Protein AF-A0A3S0JGD0-F1 (afdb_monomer_lite)

Secondary structure (DSSP, 8-state):
-------S---------S-----TTEEEEE--TTTT-TT-TTSPPHHHHHHHHHHHHHTT-EEEEES-TTSPPPTTSEEE---HHHHHHHHTTSS-EEESS-HHHHHHHTTT--EEEEEEHHHHGGGGGGSS---TTEEEEEESSGGGS-HHHHHHHHHH-

pLDDT: mean 90.27, std 10.87, range [42.59, 98.56]

Structure (mmCIF, N/CA/C/O backbone):
data_AF-A0A3S0JGD0-F1
#
_entry.id   AF-A0A3S0JGD0-F1
#
loop_
_atom_site.group_PDB
_atom_site.id
_atom_site.type_symbol
_atom_site.label_atom_id
_atom_site.label_alt_id
_atom_site.label_comp_id
_atom_site.label_asym_id
_atom_site.label_entity_id
_atom_site.label_seq_id
_atom_site.pdbx_PDB_ins_code
_atom_site.Cartn_x
_atom_site.Cartn_y
_atom_site.Cartn_z
_atom_site.occupancy
_atom_site.B_iso_or_equiv
_atom_site.auth_seq_id
_atom_site.auth_comp_id
_atom_site.auth_asym_id
_atom_site.auth_atom_id
_atom_site.pdbx_PDB_model_num
ATOM 1 N N . MET A 1 1 ? 24.641 -34.744 -4.703 1.00 42.59 1 MET A N 1
ATOM 2 C CA . MET A 1 1 ? 23.983 -33.832 -3.744 1.00 42.59 1 MET A CA 1
ATOM 3 C C . MET A 1 1 ? 22.666 -34.468 -3.363 1.00 42.59 1 MET A C 1
ATOM 5 O O . MET A 1 1 ? 21.917 -34.832 -4.259 1.00 42.59 1 MET A O 1
ATOM 9 N N . HIS A 1 2 ? 22.442 -34.704 -2.073 1.00 44.50 2 HIS A N 1
ATOM 10 C CA . HIS A 1 2 ? 21.195 -35.284 -1.587 1.00 44.50 2 HIS A CA 1
ATOM 11 C C . HIS A 1 2 ? 20.043 -34.325 -1.887 1.00 44.50 2 HIS A C 1
ATOM 13 O O . HIS A 1 2 ? 20.107 -33.155 -1.514 1.00 44.50 2 HIS A O 1
ATOM 19 N N . GLY A 1 3 ? 19.038 -34.828 -2.608 1.00 54.50 3 GLY A N 1
ATOM 20 C CA . GLY A 1 3 ? 17.796 -34.121 -2.875 1.00 54.50 3 GLY A CA 1
ATOM 21 C C . GLY A 1 3 ? 17.117 -33.788 -1.558 1.00 54.50 3 GLY A C 1
ATOM 22 O O . GLY A 1 3 ? 16.609 -34.672 -0.871 1.00 54.50 3 GLY A O 1
ATOM 23 N N . ILE A 1 4 ? 17.149 -32.510 -1.196 1.00 58.97 4 ILE A N 1
ATOM 24 C CA . ILE A 1 4 ? 16.216 -31.966 -0.222 1.00 58.97 4 ILE A CA 1
ATOM 25 C C . ILE A 1 4 ? 14.865 -32.035 -0.927 1.00 58.97 4 ILE A C 1
ATOM 27 O O . ILE A 1 4 ? 14.650 -31.334 -1.914 1.00 58.97 4 ILE A O 1
ATOM 31 N N . ASN A 1 5 ? 14.001 -32.947 -0.482 1.00 53.31 5 ASN A N 1
ATOM 32 C CA . ASN A 1 5 ? 12.606 -32.947 -0.895 1.00 53.31 5 ASN A CA 1
ATOM 33 C C . ASN A 1 5 ? 12.033 -31.584 -0.516 1.00 53.31 5 ASN A C 1
ATOM 35 O O . ASN A 1 5 ? 11.972 -31.249 0.667 1.00 53.31 5 ASN A O 1
ATOM 39 N N . ASP A 1 6 ? 11.687 -30.804 -1.533 1.00 60.12 6 ASP A N 1
ATOM 40 C CA . ASP A 1 6 ? 11.043 -29.511 -1.395 1.00 60.12 6 ASP A CA 1
ATOM 41 C C . ASP A 1 6 ? 9.744 -29.692 -0.595 1.00 60.12 6 ASP A C 1
ATOM 43 O O . ASP A 1 6 ? 8.780 -30.296 -1.070 1.00 60.12 6 ASP A O 1
ATOM 47 N N . SER A 1 7 ? 9.745 -29.258 0.666 1.00 55.16 7 SER A N 1
ATOM 48 C CA . SER A 1 7 ? 8.656 -29.492 1.611 1.00 55.16 7 SER A CA 1
ATOM 49 C C . SER A 1 7 ? 7.550 -28.437 1.507 1.00 55.16 7 SER A C 1
ATOM 51 O O . SER A 1 7 ? 7.015 -28.016 2.528 1.00 55.16 7 SER A O 1
ATOM 53 N N . GLY A 1 8 ? 7.219 -28.009 0.287 1.00 64.50 8 GLY A N 1
ATOM 54 C CA . GLY A 1 8 ? 5.848 -27.717 -0.150 1.00 64.50 8 GLY A CA 1
ATOM 55 C C . GLY A 1 8 ? 5.069 -26.559 0.488 1.00 64.50 8 GLY A C 1
ATOM 56 O O . GLY A 1 8 ? 3.946 -26.322 0.052 1.00 64.50 8 GLY A O 1
ATOM 57 N N . ASP A 1 9 ? 5.610 -25.817 1.455 1.00 66.88 9 ASP A N 1
ATOM 58 C CA . ASP A 1 9 ? 4.998 -24.583 1.958 1.00 66.88 9 ASP A CA 1
ATOM 59 C C . ASP A 1 9 ? 6.061 -23.514 2.242 1.00 66.88 9 ASP A C 1
ATOM 61 O O . ASP A 1 9 ? 6.724 -23.504 3.279 1.00 66.88 9 ASP A O 1
ATOM 65 N N . TYR A 1 10 ? 6.220 -22.598 1.287 1.00 79.75 10 TYR A N 1
ATOM 66 C CA . TYR A 1 10 ? 7.121 -21.449 1.390 1.00 79.75 10 TYR A CA 1
ATOM 67 C C . TYR A 1 10 ? 6.478 -20.250 2.101 1.00 79.75 10 TYR A C 1
ATOM 69 O O . TYR A 1 10 ? 7.065 -19.164 2.153 1.00 79.75 10 TYR A O 1
ATOM 77 N N . LYS A 1 11 ? 5.263 -20.408 2.639 1.00 85.19 11 LYS A N 1
ATOM 78 C CA . LYS A 1 11 ? 4.584 -19.345 3.365 1.00 85.19 11 LYS A CA 1
ATOM 79 C C . LYS A 1 11 ? 5.232 -19.127 4.73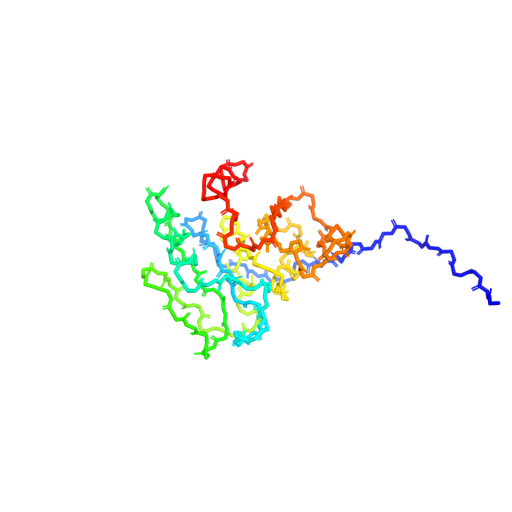0 1.00 85.19 11 LYS A C 1
ATOM 81 O O . LYS A 1 11 ? 5.332 -20.024 5.564 1.00 85.19 11 LYS A O 1
ATOM 86 N N . CYS A 1 12 ? 5.581 -17.876 5.011 1.00 85.69 12 CYS A N 1
ATOM 87 C CA . CYS A 1 12 ? 5.873 -17.454 6.374 1.00 85.69 12 CYS A CA 1
ATOM 88 C C . CYS A 1 12 ? 4.555 -17.338 7.152 1.00 85.69 12 CYS A C 1
ATOM 90 O O . CYS A 1 12 ? 3.661 -16.616 6.723 1.00 85.69 12 CYS A O 1
ATOM 92 N N . ASN A 1 13 ? 4.426 -18.031 8.285 1.00 88.00 13 ASN A N 1
ATOM 93 C CA . ASN A 1 13 ? 3.247 -17.964 9.151 1.00 88.00 13 ASN A CA 1
ATOM 94 C C . ASN A 1 13 ? 3.660 -17.486 10.548 1.00 88.00 13 ASN A C 1
ATOM 96 O O . ASN A 1 13 ? 4.559 -18.061 11.163 1.00 88.00 13 ASN A O 1
ATOM 100 N N . LEU A 1 14 ? 2.990 -16.455 11.065 1.00 89.44 14 LEU A N 1
ATOM 101 C CA . LEU A 1 14 ? 3.216 -15.929 12.410 1.00 89.44 14 LEU A CA 1
ATOM 102 C C . LEU A 1 14 ? 1.933 -15.958 13.244 1.00 89.44 14 LEU A C 1
ATOM 104 O O . LEU A 1 14 ? 0.878 -15.478 12.834 1.00 89.44 14 LEU A O 1
ATOM 108 N N . ASN A 1 15 ? 2.052 -16.468 14.471 1.00 89.00 15 ASN A N 1
ATOM 109 C CA . ASN A 1 15 ? 0.976 -16.426 15.454 1.00 89.00 15 ASN A CA 1
ATOM 110 C C . ASN A 1 15 ? 0.963 -15.069 16.163 1.00 89.00 15 ASN A C 1
ATOM 112 O O . ASN A 1 15 ? 1.963 -14.633 16.737 1.00 89.00 15 ASN A O 1
ATOM 116 N N . LYS A 1 16 ? -0.187 -14.395 16.151 1.00 90.06 16 LYS A N 1
ATOM 117 C CA . LYS A 1 16 ? -0.359 -13.101 16.817 1.00 90.06 16 LYS A CA 1
ATOM 118 C C . LYS A 1 16 ? -0.403 -13.285 18.338 1.00 90.06 16 LYS A C 1
ATOM 120 O O . LYS A 1 16 ? -1.361 -13.835 18.865 1.00 90.06 16 LYS A O 1
ATOM 125 N N . TYR A 1 17 ? 0.605 -12.765 19.038 1.00 90.88 17 TYR A N 1
ATOM 126 C CA . TYR A 1 17 ? 0.721 -12.805 20.509 1.00 90.88 17 TYR A CA 1
ATOM 127 C C . TYR A 1 17 ? 0.504 -11.434 21.177 1.00 90.88 17 TYR A C 1
ATOM 129 O O . TYR A 1 17 ? 0.770 -11.252 22.362 1.00 90.88 17 TYR A O 1
ATOM 137 N N . PHE A 1 18 ? 0.050 -10.442 20.412 1.00 93.25 18 PHE A N 1
ATOM 138 C CA . PHE A 1 18 ? -0.081 -9.053 20.844 1.00 93.25 18 PHE A CA 1
ATOM 139 C C . PHE A 1 18 ? -1.418 -8.450 20.416 1.00 93.25 18 PHE A C 1
ATOM 141 O O . PHE A 1 18 ? -2.059 -8.889 19.460 1.00 93.25 18 PHE A O 1
ATOM 148 N N . THR A 1 19 ? -1.818 -7.376 21.088 1.00 89.94 19 THR A N 1
ATOM 149 C CA . THR A 1 19 ? -2.995 -6.585 20.720 1.00 89.94 19 THR A CA 1
ATOM 150 C C . THR A 1 19 ? -2.667 -5.571 19.629 1.00 89.94 19 THR A C 1
ATOM 152 O O . THR A 1 19 ? -1.569 -5.018 19.580 1.00 89.94 19 THR A O 1
ATOM 155 N N . THR A 1 20 ? -3.643 -5.290 18.770 1.00 90.12 20 THR A N 1
ATOM 156 C CA . THR A 1 20 ? -3.560 -4.257 17.728 1.00 90.12 20 THR A CA 1
ATOM 157 C C . THR A 1 20 ? -4.365 -3.032 18.123 1.00 90.12 20 THR A C 1
ATOM 159 O O . THR A 1 20 ? -5.408 -3.149 18.765 1.00 90.12 20 THR A O 1
ATOM 162 N N . ILE A 1 21 ? -3.920 -1.856 17.688 1.00 81.50 21 ILE A N 1
ATOM 163 C CA . ILE A 1 21 ? -4.675 -0.612 17.858 1.00 81.50 21 ILE A CA 1
ATOM 164 C C . ILE A 1 21 ? -5.683 -0.537 16.712 1.00 81.50 21 ILE A C 1
ATOM 166 O O . ILE A 1 21 ? -5.294 -0.301 15.574 1.00 81.50 21 ILE A O 1
ATOM 170 N N . LYS A 1 22 ? -6.974 -0.760 16.982 1.00 88.81 22 LYS A N 1
ATOM 171 C CA . LYS A 1 22 ? -7.994 -0.784 15.922 1.00 88.81 22 LYS A CA 1
ATOM 172 C C . LYS A 1 22 ? -8.129 0.597 15.262 1.00 88.81 22 LYS A C 1
ATOM 174 O O . LYS A 1 22 ? -8.449 1.584 15.920 1.00 88.81 22 LYS A O 1
ATOM 179 N N . LYS A 1 23 ? -7.881 0.645 13.955 1.00 91.56 23 LYS A N 1
ATOM 180 C CA . LYS A 1 23 ? -7.843 1.830 13.084 1.00 91.56 23 LYS A CA 1
ATOM 181 C C . LYS A 1 23 ? -8.463 1.493 11.723 1.00 91.56 23 LYS A C 1
ATOM 183 O O . LYS A 1 23 ? -7.891 1.771 10.680 1.00 91.56 23 LYS A O 1
ATOM 188 N N . SER A 1 24 ? -9.647 0.882 11.714 1.00 89.69 24 SER A N 1
ATOM 189 C CA . SER A 1 24 ? -10.287 0.364 10.490 1.00 89.69 24 SER A CA 1
ATOM 190 C C . SER A 1 24 ? -10.644 1.429 9.443 1.00 89.69 24 SER A C 1
ATOM 192 O O . SER A 1 24 ? -10.946 1.085 8.308 1.00 89.69 24 SER A O 1
ATOM 194 N N . ASN A 1 25 ? -10.611 2.716 9.799 1.00 95.00 25 ASN A N 1
ATOM 195 C CA . ASN A 1 25 ? -10.757 3.839 8.869 1.00 95.00 25 ASN A CA 1
ATOM 196 C C . ASN A 1 25 ? -9.417 4.330 8.283 1.00 95.00 25 ASN A C 1
ATOM 198 O O . ASN A 1 25 ? -9.403 5.339 7.579 1.00 95.00 25 ASN A O 1
ATOM 202 N N . PHE A 1 26 ? -8.301 3.665 8.592 1.00 98.06 26 PHE A N 1
ATOM 203 C CA . PHE A 1 26 ? -6.986 3.933 8.015 1.00 98.06 26 PHE A CA 1
ATOM 204 C C . PHE A 1 26 ? -6.595 2.857 7.002 1.00 98.06 26 PHE A C 1
ATOM 206 O O . PHE A 1 26 ? -6.823 1.664 7.222 1.00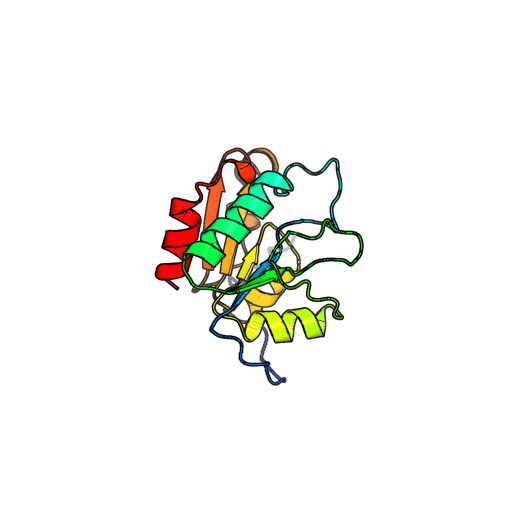 98.06 26 PHE A O 1
ATOM 213 N N . ILE A 1 27 ? -5.923 3.292 5.940 1.00 98.50 27 ILE A N 1
ATOM 214 C CA . ILE A 1 27 ? -5.080 2.458 5.087 1.00 98.50 27 ILE A CA 1
ATOM 215 C C . ILE A 1 27 ? -3.628 2.666 5.520 1.00 98.50 27 ILE A C 1
ATOM 217 O O . ILE A 1 27 ? -3.152 3.804 5.573 1.00 98.50 27 ILE A O 1
ATOM 221 N N . ALA A 1 28 ? -2.923 1.583 5.845 1.00 98.25 28 ALA A N 1
ATOM 222 C CA . ALA A 1 28 ? -1.483 1.652 6.052 1.00 98.25 28 ALA A CA 1
ATOM 223 C C . ALA A 1 28 ? -0.788 1.706 4.690 1.00 98.25 28 ALA A C 1
ATOM 225 O O . ALA A 1 28 ? -1.143 0.953 3.786 1.00 98.25 28 ALA A O 1
ATOM 226 N N . PHE A 1 29 ? 0.203 2.579 4.538 1.00 98.00 29 PHE A N 1
ATOM 227 C CA . PHE A 1 29 ? 0.898 2.777 3.275 1.00 98.00 29 PHE A CA 1
ATOM 228 C C . PHE A 1 29 ? 2.409 2.801 3.486 1.00 98.00 29 PHE A C 1
ATOM 230 O O . PHE A 1 29 ? 2.925 3.704 4.138 1.00 98.00 29 PHE A O 1
ATOM 237 N N . ALA A 1 30 ? 3.114 1.818 2.928 1.00 95.75 30 ALA A N 1
ATOM 238 C CA . ALA A 1 30 ? 4.573 1.717 2.945 1.00 95.75 30 ALA A CA 1
ATOM 239 C C . ALA A 1 30 ? 5.128 1.882 1.513 1.00 95.75 30 ALA A C 1
ATOM 241 O O . ALA A 1 30 ? 5.399 0.876 0.843 1.00 95.75 30 ALA A O 1
ATOM 242 N N . PRO A 1 31 ? 5.236 3.131 1.010 1.00 93.62 31 PRO A N 1
ATOM 243 C CA . PRO A 1 31 ? 5.545 3.417 -0.395 1.00 93.62 31 PRO A CA 1
ATOM 244 C C . PRO A 1 31 ? 7.014 3.220 -0.777 1.00 93.62 31 PRO A C 1
ATOM 246 O O . PRO A 1 31 ? 7.311 2.889 -1.928 1.00 93.62 31 PRO A O 1
ATOM 249 N N . PHE A 1 32 ? 7.947 3.437 0.152 1.00 90.88 32 PHE A N 1
ATOM 250 C CA . PHE A 1 32 ? 9.365 3.553 -0.175 1.00 90.88 32 PHE A CA 1
ATOM 251 C C . PHE A 1 32 ? 10.150 2.309 0.241 1.00 90.88 32 PHE A C 1
ATOM 253 O O . PHE A 1 32 ? 10.382 2.042 1.418 1.00 90.88 32 PHE A O 1
ATOM 260 N N . ALA A 1 33 ? 10.612 1.547 -0.747 1.00 83.31 33 ALA A N 1
ATOM 261 C CA . ALA A 1 33 ? 11.411 0.360 -0.490 1.00 83.31 33 ALA A CA 1
ATOM 262 C C . ALA A 1 33 ? 12.861 0.693 -0.095 1.00 83.31 33 ALA A C 1
ATOM 264 O O . ALA A 1 33 ? 13.526 1.516 -0.732 1.00 83.31 33 ALA A O 1
ATOM 265 N N . GLY A 1 34 ? 13.372 -0.008 0.924 1.00 71.31 34 GLY A N 1
ATOM 266 C CA . GLY A 1 34 ? 14.778 0.044 1.337 1.00 71.31 34 GLY A CA 1
ATOM 267 C C . GLY A 1 34 ? 15.226 1.397 1.897 1.00 71.31 34 GLY A C 1
ATOM 268 O O . GLY A 1 34 ? 16.289 1.871 1.505 1.00 71.31 34 GLY A O 1
ATOM 269 N N . PHE A 1 35 ? 14.424 2.019 2.771 1.00 66.38 35 PHE A N 1
ATOM 270 C CA . PHE A 1 35 ? 14.737 3.302 3.424 1.00 66.38 35 PHE A CA 1
ATOM 271 C C . PHE A 1 35 ? 14.982 4.462 2.447 1.00 66.38 35 PHE A C 1
ATOM 273 O O . PHE A 1 35 ? 15.816 5.333 2.687 1.00 66.38 35 PHE A O 1
ATOM 280 N N . TYR A 1 36 ? 14.255 4.468 1.327 1.00 68.19 36 TYR A N 1
ATOM 281 C CA . TYR A 1 36 ? 14.368 5.473 0.269 1.00 68.19 36 TYR A CA 1
ATOM 282 C C . TYR A 1 36 ? 15.785 5.587 -0.333 1.00 68.19 36 TYR A C 1
ATOM 284 O O . TYR A 1 36 ? 16.459 6.614 -0.257 1.00 68.19 36 TYR A O 1
ATOM 292 N N . ASN A 1 37 ? 16.228 4.540 -1.034 1.00 73.44 37 ASN A N 1
ATOM 293 C CA . ASN A 1 37 ? 17.402 4.638 -1.906 1.00 73.44 37 ASN A CA 1
ATOM 294 C C . ASN A 1 37 ? 17.039 5.394 -3.204 1.00 73.44 37 ASN A C 1
ATOM 296 O O . ASN A 1 37 ? 16.097 5.033 -3.916 1.00 73.44 37 ASN A O 1
ATOM 300 N N . LYS A 1 38 ? 17.766 6.473 -3.529 1.00 67.75 38 LYS A N 1
ATOM 301 C CA . LYS A 1 38 ? 17.515 7.288 -4.733 1.00 67.75 38 LYS A CA 1
ATOM 302 C C . LYS A 1 38 ? 17.696 6.519 -6.043 1.00 67.75 38 LYS A C 1
ATOM 304 O O . LYS A 1 38 ? 16.977 6.821 -6.985 1.00 67.75 38 LYS A O 1
ATOM 309 N N . ASN A 1 39 ? 18.543 5.495 -6.047 1.00 72.56 39 ASN A N 1
ATOM 310 C CA . ASN A 1 39 ? 18.904 4.714 -7.231 1.00 72.56 39 ASN A CA 1
ATOM 311 C C . ASN A 1 39 ? 18.104 3.408 -7.359 1.00 72.56 39 ASN A C 1
ATOM 313 O O . ASN A 1 39 ? 18.518 2.499 -8.071 1.00 72.56 39 ASN A O 1
ATOM 317 N N . ASN A 1 40 ? 17.018 3.262 -6.597 1.00 73.50 40 ASN A N 1
ATOM 318 C CA . ASN A 1 40 ? 16.233 2.038 -6.574 1.00 73.50 40 ASN A CA 1
ATOM 319 C C . ASN A 1 40 ? 14.964 2.192 -7.416 1.00 73.50 40 ASN A C 1
ATOM 321 O O . ASN A 1 40 ? 14.102 2.996 -7.074 1.00 73.50 40 ASN A O 1
ATOM 325 N N . ASN A 1 41 ? 14.844 1.384 -8.466 1.00 72.88 41 ASN A N 1
ATOM 326 C CA . ASN A 1 41 ? 13.775 1.476 -9.465 1.00 72.88 41 ASN A CA 1
ATOM 327 C C . ASN A 1 41 ? 12.486 0.753 -9.029 1.00 72.88 41 ASN A C 1
ATOM 329 O O . ASN A 1 41 ? 11.480 0.792 -9.719 1.00 72.88 41 ASN A O 1
ATOM 333 N N . LYS A 1 42 ? 12.480 0.089 -7.863 1.00 78.44 42 LYS A N 1
ATOM 334 C CA . LYS A 1 42 ? 11.279 -0.584 -7.326 1.00 78.44 42 LYS A CA 1
ATOM 335 C C . LYS A 1 42 ? 10.414 0.293 -6.414 1.00 78.44 42 LYS A C 1
ATOM 337 O O . LYS A 1 42 ? 9.467 -0.199 -5.806 1.00 78.44 42 LYS A O 1
ATOM 342 N N . LYS A 1 43 ? 10.789 1.559 -6.217 1.00 79.12 43 LYS A N 1
ATOM 343 C CA . LYS A 1 43 ? 10.090 2.476 -5.307 1.00 79.12 43 LYS A CA 1
ATOM 344 C C . LYS A 1 43 ? 9.121 3.357 -6.081 1.00 79.12 43 LYS A C 1
ATOM 346 O O . LYS A 1 43 ? 9.381 3.695 -7.231 1.00 79.12 43 LYS A O 1
ATOM 351 N N . LEU A 1 44 ? 8.075 3.805 -5.399 1.00 90.38 44 LEU A N 1
ATOM 352 C CA . LEU A 1 44 ? 7.256 4.888 -5.917 1.00 90.38 44 LEU A CA 1
ATOM 353 C C . LEU A 1 44 ? 8.054 6.197 -5.932 1.00 90.38 44 LEU A C 1
ATOM 355 O O . LEU A 1 44 ? 8.780 6.499 -4.973 1.00 90.38 44 LEU A O 1
ATOM 359 N N . SER A 1 45 ? 7.890 6.998 -6.983 1.00 91.75 45 SER A N 1
ATOM 360 C CA . SER A 1 45 ? 8.232 8.418 -6.896 1.00 91.75 45 SER A CA 1
ATOM 361 C C . SER A 1 45 ? 7.391 9.102 -5.815 1.00 91.75 45 SER A C 1
ATOM 363 O O . SER A 1 45 ? 6.328 8.623 -5.413 1.00 91.75 45 SER A O 1
ATOM 365 N N . ILE A 1 46 ? 7.883 10.237 -5.312 1.00 93.38 46 ILE A N 1
ATOM 366 C CA . ILE A 1 46 ? 7.156 11.018 -4.303 1.00 93.38 46 ILE A CA 1
ATOM 367 C C . ILE A 1 46 ? 5.796 11.454 -4.862 1.00 93.38 46 ILE A C 1
ATOM 369 O O . ILE A 1 46 ? 4.796 11.327 -4.163 1.00 93.38 46 ILE A O 1
ATOM 373 N N . ASP A 1 47 ? 5.748 11.879 -6.126 1.00 95.06 47 ASP A N 1
ATOM 374 C CA . ASP A 1 47 ? 4.518 12.328 -6.782 1.00 95.06 47 ASP A CA 1
ATOM 375 C C . ASP A 1 47 ? 3.513 11.183 -6.951 1.00 95.06 47 ASP A C 1
ATOM 377 O O . ASP A 1 47 ? 2.339 11.336 -6.616 1.00 95.06 47 ASP A O 1
ATOM 381 N N . ALA A 1 48 ? 3.962 10.001 -7.390 1.00 95.50 48 ALA A N 1
ATOM 382 C CA . ALA A 1 48 ? 3.092 8.829 -7.486 1.00 95.50 48 ALA A CA 1
ATOM 383 C C . ALA A 1 48 ? 2.555 8.408 -6.108 1.00 95.50 48 ALA A C 1
ATOM 385 O O . ALA A 1 48 ? 1.362 8.135 -5.955 1.00 95.50 48 ALA A O 1
ATOM 386 N N . ALA A 1 49 ? 3.409 8.412 -5.081 1.00 96.62 49 ALA A N 1
ATOM 387 C CA . ALA A 1 49 ? 2.993 8.120 -3.715 1.00 96.62 49 ALA A CA 1
ATOM 388 C C . ALA A 1 49 ? 2.003 9.169 -3.171 1.00 96.62 49 ALA A C 1
ATOM 390 O O . ALA A 1 49 ? 1.030 8.799 -2.512 1.00 96.62 49 ALA A O 1
ATOM 391 N N . GLN A 1 50 ? 2.199 10.455 -3.475 1.00 98.12 50 GLN A N 1
ATOM 392 C CA . GLN A 1 50 ? 1.272 11.522 -3.094 1.00 98.12 50 GLN A CA 1
ATOM 393 C C . GLN A 1 50 ? -0.087 11.358 -3.786 1.00 98.12 50 GLN A C 1
ATOM 395 O O . GLN A 1 50 ? -1.118 11.433 -3.120 1.00 98.12 50 GLN A O 1
ATOM 400 N N . ASN A 1 51 ? -0.103 11.032 -5.080 1.00 98.12 51 ASN A N 1
ATOM 401 C CA . ASN A 1 51 ? -1.341 10.779 -5.819 1.00 98.12 51 ASN A CA 1
ATOM 402 C C . ASN A 1 51 ? -2.151 9.621 -5.213 1.00 98.12 51 ASN A C 1
ATOM 404 O O . ASN A 1 51 ? -3.377 9.699 -5.126 1.00 98.12 51 ASN A O 1
ATOM 408 N N . ILE A 1 52 ? -1.476 8.565 -4.744 1.00 98.38 52 ILE A N 1
ATOM 409 C CA . ILE A 1 52 ? -2.123 7.458 -4.026 1.00 98.38 52 ILE A CA 1
ATOM 410 C C . ILE A 1 52 ? -2.731 7.950 -2.705 1.00 98.38 52 ILE A C 1
ATOM 412 O O . ILE A 1 52 ? -3.881 7.623 -2.406 1.00 98.38 52 ILE A O 1
ATOM 416 N N . VAL A 1 53 ? -2.003 8.759 -1.926 1.00 98.50 53 VAL A N 1
ATOM 417 C CA . VAL A 1 53 ? -2.523 9.343 -0.676 1.00 98.50 53 VAL A CA 1
ATOM 418 C C . VAL A 1 53 ? -3.789 10.155 -0.940 1.00 98.50 53 VAL A C 1
ATOM 420 O O . VAL A 1 53 ? -4.806 9.943 -0.275 1.00 98.50 53 VAL A O 1
ATOM 423 N N . ASP A 1 54 ? -3.754 11.043 -1.929 1.00 98.50 54 ASP A N 1
ATOM 424 C CA . ASP A 1 54 ? -4.874 11.923 -2.257 1.00 98.50 54 ASP A CA 1
ATOM 425 C C . ASP A 1 54 ? -6.097 11.123 -2.731 1.00 98.50 54 ASP A C 1
ATOM 427 O O . ASP A 1 54 ? -7.224 11.385 -2.301 1.00 98.50 54 ASP A O 1
ATOM 431 N N . ALA A 1 55 ? -5.876 10.088 -3.546 1.00 98.12 55 ALA A N 1
ATOM 432 C CA . ALA A 1 55 ? -6.918 9.190 -4.035 1.00 98.12 55 ALA A CA 1
ATOM 433 C C . ALA A 1 55 ? -7.595 8.391 -2.903 1.00 98.12 55 ALA A C 1
ATOM 435 O O . ALA A 1 55 ? -8.828 8.303 -2.843 1.00 98.12 55 ALA A O 1
ATOM 436 N N . ILE A 1 56 ? -6.810 7.849 -1.965 1.00 98.12 56 ILE A N 1
ATOM 437 C CA . ILE A 1 56 ? -7.334 7.122 -0.798 1.00 98.12 56 ILE A CA 1
ATOM 438 C C . ILE A 1 56 ? -8.154 8.060 0.095 1.00 98.12 56 ILE A C 1
ATOM 440 O O . ILE A 1 56 ? -9.255 7.706 0.526 1.00 98.12 56 ILE A O 1
ATOM 444 N N . LYS A 1 57 ? -7.658 9.281 0.329 1.00 97.88 57 LYS A N 1
ATOM 445 C CA . LYS A 1 57 ? -8.362 10.286 1.136 1.00 97.88 57 LYS A CA 1
ATOM 446 C C . LYS A 1 57 ? -9.664 10.741 0.504 1.00 97.88 57 LYS A C 1
ATOM 448 O O . LYS A 1 57 ? -10.679 10.820 1.193 1.00 97.88 57 LYS A O 1
ATOM 453 N N . LYS A 1 58 ? -9.665 10.979 -0.808 1.00 97.56 58 LYS A N 1
ATOM 454 C CA . LYS A 1 58 ? -10.881 11.291 -1.569 1.00 97.56 58 LYS A CA 1
ATOM 455 C C . LYS A 1 58 ? -11.921 10.168 -1.477 1.00 97.56 58 LYS A C 1
ATOM 457 O O . LYS A 1 58 ? -13.115 10.444 -1.516 1.00 97.56 58 LYS A O 1
ATOM 462 N N . SER A 1 59 ? -11.471 8.927 -1.291 1.00 95.69 59 SER A N 1
ATOM 463 C CA . SER A 1 59 ? -12.325 7.752 -1.080 1.00 95.69 59 SER A CA 1
ATOM 464 C C . SER A 1 59 ? -12.828 7.594 0.367 1.00 95.69 59 SER A C 1
ATOM 466 O O . SER A 1 59 ? -13.485 6.604 0.677 1.00 95.69 59 SER A O 1
ATOM 468 N N . GLY A 1 60 ? -12.540 8.551 1.258 1.00 96.50 60 GLY A N 1
ATOM 469 C CA . GLY A 1 60 ? -13.067 8.600 2.627 1.00 96.50 60 GLY A CA 1
ATOM 470 C C . GLY A 1 60 ? -12.201 7.920 3.692 1.00 96.50 60 GLY A C 1
ATOM 471 O O . GLY A 1 60 ? -12.615 7.843 4.849 1.00 96.50 60 GLY A O 1
ATOM 472 N N . TYR A 1 61 ? -11.003 7.445 3.341 1.00 97.94 61 TYR A N 1
ATOM 473 C CA . TYR A 1 61 ? -10.082 6.819 4.291 1.00 97.94 61 TYR A CA 1
ATOM 474 C C . TYR A 1 61 ? -8.995 7.783 4.765 1.00 97.94 61 TYR A C 1
ATOM 476 O O . TYR A 1 61 ? -8.573 8.691 4.055 1.00 97.94 61 TYR A O 1
ATOM 484 N N . ASN A 1 62 ? -8.471 7.542 5.962 1.00 98.12 62 ASN A N 1
ATOM 485 C CA . ASN A 1 62 ? -7.215 8.150 6.386 1.00 98.12 62 ASN A CA 1
ATOM 486 C C . ASN A 1 62 ? -6.034 7.315 5.882 1.00 98.12 62 ASN A C 1
ATOM 488 O O . ASN A 1 62 ? -6.162 6.109 5.676 1.00 98.12 62 ASN A O 1
ATOM 492 N N . VAL A 1 63 ? -4.864 7.936 5.739 1.00 98.50 63 VAL A N 1
ATOM 493 C CA . VAL A 1 63 ? -3.636 7.228 5.356 1.00 98.50 63 VAL A CA 1
ATOM 494 C C . VAL A 1 63 ? -2.628 7.303 6.490 1.00 98.50 63 VAL A C 1
ATOM 496 O O . VAL A 1 63 ? -2.359 8.387 7.009 1.00 98.50 63 VAL A O 1
ATOM 499 N N . ALA A 1 64 ? -2.072 6.156 6.870 1.00 97.81 64 ALA A N 1
ATOM 500 C CA . ALA A 1 64 ? -0.936 6.060 7.775 1.00 97.81 64 ALA A CA 1
ATOM 501 C C . ALA A 1 64 ? 0.312 5.709 6.966 1.00 97.81 64 ALA A C 1
ATOM 503 O O . ALA A 1 64 ? 0.444 4.581 6.494 1.00 97.81 64 ALA A O 1
ATOM 504 N N . GLN A 1 65 ? 1.217 6.671 6.800 1.00 96.69 65 GLN A N 1
ATOM 505 C CA . GLN A 1 65 ? 2.491 6.427 6.141 1.00 96.69 65 GLN A CA 1
ATOM 506 C C . GLN A 1 65 ? 3.410 5.661 7.094 1.00 96.69 65 GLN A C 1
ATOM 508 O O . GLN A 1 65 ? 3.745 6.145 8.177 1.00 96.69 65 GLN A O 1
ATOM 513 N N . ILE A 1 66 ? 3.828 4.476 6.665 1.00 94.88 66 ILE A N 1
ATOM 514 C CA . ILE A 1 66 ? 4.791 3.621 7.347 1.00 94.88 66 ILE A CA 1
ATOM 515 C C . ILE A 1 66 ? 6.130 3.743 6.624 1.00 94.88 66 ILE A C 1
ATOM 517 O O . ILE A 1 66 ? 6.190 3.561 5.409 1.00 94.88 66 ILE A O 1
ATOM 521 N N . GLY A 1 67 ? 7.202 4.017 7.361 1.00 90.44 67 GLY A N 1
ATOM 522 C CA . GLY A 1 67 ? 8.526 4.186 6.770 1.00 90.44 67 GLY A CA 1
ATOM 523 C C . GLY A 1 67 ? 9.577 4.617 7.784 1.00 90.44 67 GLY A C 1
ATOM 524 O O . GLY A 1 67 ? 9.270 4.832 8.957 1.00 90.44 67 GLY A O 1
ATOM 525 N N . GLY A 1 68 ? 10.827 4.725 7.337 1.00 87.12 68 GLY A N 1
ATOM 526 C CA . GLY A 1 68 ? 11.911 5.299 8.134 1.00 87.12 68 GLY A CA 1
ATOM 527 C C . GLY A 1 68 ? 11.797 6.820 8.294 1.00 87.12 68 GLY A C 1
ATOM 528 O O . GLY A 1 68 ? 11.236 7.512 7.449 1.00 87.12 68 GLY A O 1
ATOM 529 N N . THR A 1 69 ? 12.383 7.369 9.360 1.00 86.75 69 THR A N 1
ATOM 530 C CA . THR A 1 69 ? 12.348 8.813 9.679 1.00 86.75 69 THR A CA 1
ATOM 531 C C . THR A 1 69 ? 13.029 9.706 8.640 1.00 86.75 69 THR A C 1
ATOM 533 O O . THR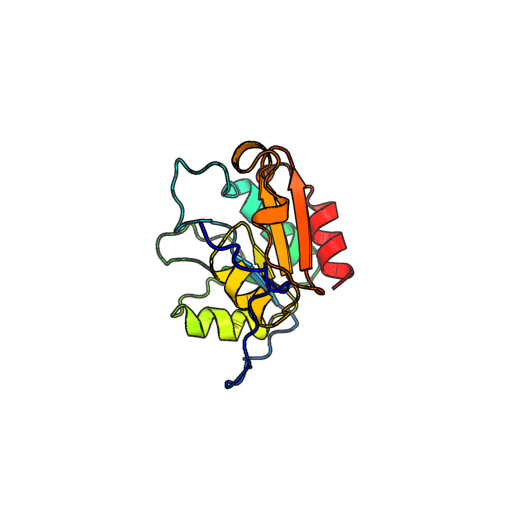 A 1 69 ? 12.756 10.905 8.583 1.00 86.75 69 THR A O 1
ATOM 536 N N . THR A 1 70 ? 13.908 9.133 7.816 1.00 86.69 70 THR A N 1
ATOM 537 C CA . THR A 1 70 ? 14.625 9.813 6.730 1.00 86.69 70 THR A CA 1
ATOM 538 C C . THR A 1 70 ? 13.860 9.815 5.408 1.00 86.69 70 THR A C 1
ATOM 540 O O . THR A 1 70 ? 14.319 10.420 4.439 1.00 86.69 70 THR A O 1
ATOM 543 N N . GLU A 1 71 ? 12.733 9.107 5.326 1.00 89.38 71 GLU A N 1
ATOM 544 C CA . GLU A 1 71 ? 11.936 9.030 4.106 1.00 89.38 71 GLU A CA 1
ATOM 545 C C . GLU A 1 71 ? 11.112 10.311 3.892 1.00 89.38 71 GLU A C 1
ATOM 547 O O . GLU A 1 71 ? 10.738 10.983 4.861 1.00 89.38 71 GLU A O 1
ATOM 552 N N . PRO A 1 72 ? 10.796 10.670 2.632 1.00 91.12 72 PRO A N 1
ATOM 553 C CA . PRO A 1 72 ? 9.929 11.806 2.343 1.00 91.12 72 PRO A CA 1
ATOM 554 C C . PRO A 1 72 ? 8.574 11.664 3.039 1.00 91.12 72 PRO A C 1
ATOM 556 O O . PRO A 1 72 ? 7.951 10.605 2.986 1.00 91.12 72 PRO A O 1
ATOM 559 N N . LYS A 1 73 ? 8.093 12.736 3.669 1.00 94.75 73 LYS A N 1
ATOM 560 C CA . LYS A 1 73 ? 6.769 12.760 4.302 1.00 94.75 73 LYS A CA 1
ATOM 561 C C . LYS A 1 73 ? 5.729 13.190 3.275 1.00 94.75 73 LYS A C 1
ATOM 563 O O . LYS A 1 73 ? 5.894 14.229 2.642 1.00 94.75 73 LYS A O 1
ATOM 568 N N . LEU A 1 74 ? 4.678 12.394 3.122 1.00 96.56 74 LEU A N 1
ATOM 569 C CA . LEU A 1 74 ? 3.583 12.674 2.201 1.00 96.56 74 LEU A CA 1
ATOM 570 C C . LEU A 1 74 ? 2.557 13.588 2.868 1.00 96.56 74 LEU A C 1
ATOM 572 O O . LEU A 1 74 ? 2.158 13.385 4.019 1.00 96.56 74 LEU A O 1
ATOM 576 N N . ASN A 1 75 ? 2.111 14.598 2.133 1.00 97.50 75 ASN A N 1
ATOM 577 C CA . ASN A 1 75 ? 1.151 15.563 2.634 1.00 97.50 75 ASN A CA 1
ATOM 578 C C . ASN A 1 75 ? -0.197 14.886 2.885 1.00 97.50 75 ASN A C 1
ATOM 580 O O . ASN A 1 75 ? -0.703 14.121 2.068 1.00 97.50 75 ASN A O 1
ATOM 584 N N . GLY A 1 76 ? -0.796 15.179 4.039 1.00 96.31 76 GLY A N 1
ATOM 585 C CA . GLY A 1 76 ? -2.108 14.657 4.404 1.00 96.31 76 GLY A CA 1
ATOM 586 C C . GLY A 1 76 ? -2.129 13.202 4.884 1.00 96.31 76 GLY A C 1
ATOM 587 O O . GLY A 1 76 ? -3.205 12.764 5.302 1.00 96.31 76 GLY A O 1
ATOM 588 N N . ALA A 1 77 ? -0.998 12.492 4.873 1.00 97.44 77 ALA A N 1
ATOM 589 C CA . ALA A 1 77 ? -0.832 11.207 5.544 1.00 97.44 77 ALA A CA 1
ATOM 590 C C . ALA A 1 77 ? -0.325 11.405 6.983 1.00 97.44 77 ALA A C 1
ATOM 592 O O . ALA A 1 77 ? 0.470 12.300 7.271 1.00 97.44 77 ALA A O 1
ATOM 593 N N . MET A 1 78 ? -0.769 10.551 7.902 1.00 96.12 78 MET A N 1
ATOM 594 C CA . MET A 1 78 ? -0.215 10.484 9.251 1.00 96.12 78 MET A CA 1
ATOM 595 C C . MET A 1 78 ? 1.078 9.669 9.208 1.00 96.12 78 MET A C 1
ATOM 597 O O . MET A 1 78 ? 1.030 8.463 8.976 1.00 96.12 78 MET A O 1
ATOM 601 N N . PHE A 1 79 ? 2.227 10.302 9.437 1.00 93.81 79 PHE A N 1
ATOM 602 C CA . PHE A 1 79 ? 3.492 9.575 9.533 1.00 93.81 79 PHE A CA 1
ATOM 603 C C . PHE A 1 79 ? 3.566 8.784 10.845 1.00 93.81 79 PHE A C 1
ATOM 605 O O . PHE A 1 79 ? 3.363 9.339 11.927 1.00 93.81 79 PHE A O 1
ATOM 612 N N . VAL A 1 80 ? 3.849 7.486 10.747 1.00 88.38 80 VAL A N 1
ATOM 613 C CA . VAL A 1 80 ? 3.977 6.579 11.891 1.00 88.38 80 VAL A CA 1
ATOM 614 C C . VAL A 1 80 ? 5.449 6.472 12.285 1.00 88.38 80 VAL A C 1
ATOM 616 O O . VAL A 1 80 ? 6.181 5.632 11.768 1.00 88.38 80 VAL A O 1
ATOM 619 N N . ASP A 1 81 ? 5.875 7.321 13.221 1.00 85.12 81 ASP A N 1
ATOM 620 C CA . ASP A 1 81 ? 7.237 7.312 13.772 1.00 85.12 81 ASP A CA 1
ATOM 621 C C . ASP A 1 81 ? 7.355 6.331 14.946 1.00 85.12 81 ASP A C 1
ATOM 623 O O . ASP A 1 81 ? 7.383 6.705 16.121 1.00 85.12 81 ASP A O 1
ATOM 627 N N . PHE A 1 82 ? 7.321 5.039 14.628 1.00 83.88 82 PHE A N 1
ATOM 628 C CA . PHE A 1 82 ? 7.386 3.960 15.606 1.00 83.88 82 PHE A CA 1
ATOM 629 C C . PHE A 1 82 ? 8.550 3.007 15.333 1.00 83.88 82 PHE A C 1
ATOM 631 O O . PHE A 1 82 ? 9.105 2.934 14.239 1.00 83.88 82 PHE A O 1
ATOM 638 N N . THR A 1 83 ? 8.884 2.200 16.345 1.00 91.12 83 THR A N 1
ATOM 639 C CA . THR A 1 83 ? 9.736 1.025 16.141 1.00 91.12 83 THR A CA 1
ATOM 640 C C . THR A 1 83 ? 9.081 0.069 15.148 1.00 91.12 83 THR A C 1
ATOM 642 O O . THR A 1 83 ? 7.854 0.010 15.056 1.00 91.12 83 THR A O 1
ATOM 645 N N . TYR A 1 84 ? 9.885 -0.749 14.463 1.00 91.06 84 TYR A N 1
ATOM 646 C CA . TYR A 1 84 ? 9.396 -1.711 13.469 1.00 91.06 84 TYR A CA 1
ATOM 647 C C . TYR A 1 84 ? 8.188 -2.528 13.962 1.00 91.06 84 TYR A C 1
ATOM 649 O O . TYR A 1 84 ? 7.157 -2.606 13.296 1.00 91.06 84 TYR A O 1
ATOM 657 N N . PHE A 1 85 ? 8.287 -3.088 15.171 1.00 92.69 85 PHE A N 1
ATOM 658 C CA . PHE A 1 85 ? 7.220 -3.898 15.753 1.00 92.69 85 PHE A CA 1
ATOM 659 C C . PHE A 1 85 ? 5.953 -3.087 16.056 1.00 92.69 85 PHE A C 1
ATOM 661 O O . PHE A 1 85 ? 4.851 -3.540 15.761 1.00 92.69 85 PHE A O 1
ATOM 668 N N . LYS A 1 86 ? 6.084 -1.864 16.581 1.00 92.56 86 LYS A N 1
ATOM 669 C CA . LYS A 1 86 ? 4.931 -0.984 16.822 1.00 92.56 86 LYS A CA 1
ATOM 670 C C . LYS A 1 86 ? 4.269 -0.538 15.514 1.00 92.56 86 LYS A C 1
ATOM 672 O O . LYS A 1 86 ? 3.043 -0.472 15.455 1.00 92.56 86 LYS A O 1
ATOM 677 N N . SER A 1 87 ? 5.044 -0.298 14.456 1.00 94.06 87 SER A N 1
A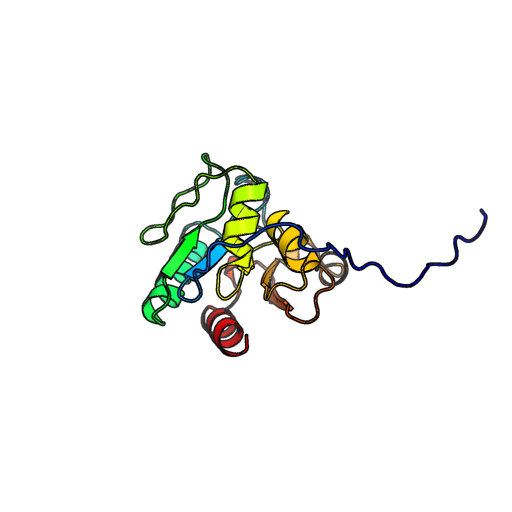TOM 678 C CA . SER A 1 87 ? 4.509 -0.041 13.113 1.00 94.06 87 SER A CA 1
ATOM 679 C C . SER A 1 87 ? 3.700 -1.231 12.603 1.00 94.06 87 SER A C 1
ATOM 681 O O . SER A 1 87 ? 2.595 -1.041 12.109 1.00 94.06 87 SER A O 1
ATOM 683 N N . LEU A 1 88 ? 4.178 -2.461 12.808 1.00 95.25 88 LEU A N 1
ATOM 684 C CA . LEU A 1 88 ? 3.426 -3.671 12.472 1.00 95.25 88 LEU A CA 1
ATOM 685 C C . LEU A 1 88 ? 2.127 -3.798 13.288 1.00 95.25 88 LEU A C 1
ATOM 687 O O . LEU A 1 88 ? 1.076 -4.079 12.720 1.00 95.25 88 LEU A O 1
ATOM 691 N N . GLN A 1 89 ? 2.155 -3.532 14.599 1.00 95.19 89 GLN A N 1
ATOM 692 C CA . GLN A 1 89 ? 0.939 -3.513 15.428 1.00 95.19 89 GLN A CA 1
ATOM 693 C C . GLN A 1 89 ? -0.087 -2.482 14.937 1.00 95.19 89 GLN A C 1
ATOM 695 O O . GLN A 1 89 ? -1.294 -2.720 15.031 1.00 95.19 89 GLN A O 1
ATOM 700 N N . PHE A 1 90 ? 0.389 -1.344 14.427 1.00 95.75 90 PHE A N 1
ATOM 701 C CA . PHE A 1 90 ? -0.454 -0.316 13.830 1.00 95.75 90 PHE A CA 1
ATOM 702 C C . PHE A 1 90 ? -1.019 -0.767 12.475 1.00 95.75 90 PHE A C 1
ATOM 704 O O . PHE A 1 90 ? -2.228 -0.670 12.264 1.00 95.75 90 PHE A O 1
ATOM 711 N N . ILE A 1 91 ? -0.173 -1.314 11.589 1.00 97.00 91 ILE A N 1
ATOM 712 C CA . ILE A 1 91 ? -0.574 -1.871 10.285 1.00 97.00 91 ILE A CA 1
ATOM 713 C C . ILE A 1 91 ? -1.702 -2.880 10.474 1.00 97.00 91 ILE A C 1
ATOM 715 O O . ILE A 1 91 ? -2.762 -2.722 9.882 1.00 97.00 91 ILE A O 1
ATOM 719 N N . LEU A 1 92 ? -1.515 -3.859 11.361 1.00 96.75 92 LEU A N 1
ATOM 720 C CA . LEU A 1 92 ? -2.482 -4.932 11.612 1.00 96.75 92 LEU A CA 1
ATOM 721 C C . LEU A 1 92 ? -3.787 -4.450 12.277 1.00 96.75 92 LEU A C 1
ATOM 723 O O . LEU A 1 92 ? -4.704 -5.241 12.497 1.00 96.75 92 LEU A O 1
ATOM 727 N N . GLY A 1 93 ? -3.865 -3.172 12.652 1.00 96.38 93 GLY A N 1
ATOM 728 C CA . GLY A 1 93 ? -5.085 -2.513 13.103 1.00 96.38 93 GLY A CA 1
ATOM 729 C C . GLY A 1 93 ? -5.823 -1.726 12.013 1.00 96.38 93 GLY A C 1
ATOM 730 O O . GLY A 1 93 ? -6.966 -1.326 12.246 1.00 96.38 93 GLY A O 1
ATOM 731 N N . CYS A 1 94 ? -5.190 -1.489 10.862 1.00 98.00 94 CYS A N 1
ATOM 732 C CA . CYS A 1 94 ? -5.756 -0.781 9.711 1.00 98.00 94 CYS A CA 1
ATOM 733 C C . CYS A 1 94 ? -6.712 -1.677 8.902 1.00 98.00 94 CYS A C 1
ATOM 735 O O . CYS A 1 94 ? -6.892 -2.851 9.223 1.00 98.00 94 CYS A O 1
ATOM 737 N N . LYS A 1 95 ? -7.339 -1.134 7.850 1.00 97.56 95 LYS A N 1
ATOM 738 C CA . LYS A 1 95 ? -8.165 -1.924 6.916 1.00 97.56 95 LYS A CA 1
ATOM 739 C C . LYS A 1 95 ? -7.312 -2.859 6.052 1.00 97.56 95 LYS A C 1
ATOM 741 O O . LYS A 1 95 ? -7.632 -4.033 5.926 1.00 97.56 95 LYS A O 1
ATOM 746 N N . CYS A 1 96 ? -6.235 -2.334 5.478 1.00 98.44 96 CYS A N 1
ATOM 747 C CA . CYS A 1 96 ? -5.252 -3.092 4.709 1.00 98.44 96 CYS A CA 1
ATOM 748 C C . CYS A 1 96 ? -3.905 -2.355 4.683 1.00 98.44 96 CYS A C 1
ATOM 750 O O . CYS A 1 96 ? -3.800 -1.205 5.133 1.00 98.44 96 CYS A O 1
ATOM 752 N N . LEU A 1 97 ? -2.880 -3.031 4.165 1.00 98.56 97 LEU A N 1
ATOM 753 C CA . LEU A 1 97 ? -1.575 -2.457 3.849 1.00 98.56 97 LEU A CA 1
ATOM 754 C C . LEU A 1 97 ? -1.441 -2.289 2.336 1.00 98.56 97 LEU A C 1
ATOM 756 O O . LEU A 1 97 ? -1.543 -3.270 1.618 1.00 98.56 97 LEU A O 1
ATOM 760 N N . ILE A 1 98 ? -1.118 -1.093 1.854 1.00 98.44 98 ILE A N 1
ATOM 761 C CA . ILE A 1 98 ? -0.593 -0.882 0.500 1.00 98.44 98 ILE A CA 1
ATOM 762 C C . ILE A 1 98 ? 0.924 -0.738 0.614 1.00 98.44 98 ILE A C 1
ATOM 764 O O . ILE A 1 98 ? 1.412 0.033 1.444 1.00 98.44 98 ILE A O 1
ATOM 768 N N . SER A 1 99 ? 1.701 -1.468 -0.181 1.00 96.75 99 SER A N 1
ATOM 769 C CA . SER A 1 99 ? 3.161 -1.379 -0.095 1.00 96.75 99 SER A CA 1
ATOM 770 C C . SER A 1 99 ? 3.861 -1.771 -1.386 1.00 96.75 99 SER A C 1
ATOM 772 O O . SER A 1 99 ? 3.416 -2.676 -2.084 1.00 96.75 99 SER A O 1
ATOM 774 N N . THR A 1 100 ? 5.003 -1.138 -1.658 1.00 94.38 100 THR A N 1
ATOM 775 C CA . THR A 1 100 ? 6.002 -1.700 -2.580 1.00 94.38 100 THR A CA 1
ATOM 776 C C . THR A 1 100 ? 6.684 -2.929 -1.955 1.00 94.38 100 THR A C 1
ATOM 778 O O . THR A 1 100 ? 6.294 -3.388 -0.876 1.00 94.38 100 THR A O 1
ATOM 781 N N . ASP A 1 101 ? 7.706 -3.506 -2.592 1.00 91.56 101 ASP A N 1
ATOM 782 C CA . ASP A 1 101 ? 8.471 -4.601 -1.979 1.00 91.56 101 ASP A CA 1
ATOM 783 C C . ASP A 1 101 ? 9.293 -4.134 -0.760 1.00 91.56 101 ASP A C 1
ATOM 785 O O . ASP A 1 101 ? 10.465 -3.748 -0.864 1.00 91.56 101 ASP A O 1
ATOM 789 N N . THR A 1 102 ? 8.651 -4.175 0.411 1.00 91.50 102 THR A N 1
ATOM 790 C CA . THR A 1 102 ? 9.200 -3.788 1.715 1.00 91.50 102 THR A CA 1
ATOM 791 C C . THR A 1 102 ? 9.147 -4.938 2.721 1.00 91.50 102 THR A C 1
ATOM 793 O O . THR A 1 102 ? 8.303 -5.829 2.636 1.00 91.50 102 THR A O 1
ATOM 796 N N . GLY A 1 103 ? 9.990 -4.883 3.758 1.00 92.12 103 GLY A N 1
ATOM 797 C CA . GLY A 1 103 ? 9.917 -5.834 4.876 1.00 92.12 103 GLY A CA 1
ATOM 798 C C . GLY A 1 103 ? 8.565 -5.812 5.607 1.00 92.12 103 GLY A C 1
ATOM 799 O O . GLY A 1 103 ? 8.092 -6.855 6.054 1.00 92.12 103 GLY A O 1
ATOM 800 N N . MET A 1 104 ? 7.889 -4.656 5.651 1.00 94.06 104 MET A N 1
ATOM 801 C CA . MET A 1 104 ? 6.551 -4.539 6.244 1.00 94.06 104 MET A CA 1
ATOM 802 C C . MET A 1 104 ? 5.513 -5.365 5.483 1.00 94.06 104 MET A C 1
ATOM 804 O O . MET A 1 104 ? 4.646 -5.967 6.113 1.00 94.06 104 MET A O 1
ATOM 808 N N . ARG A 1 105 ? 5.629 -5.452 4.150 1.00 95.44 105 ARG A N 1
ATOM 809 C CA . ARG A 1 105 ? 4.770 -6.298 3.310 1.00 95.44 105 ARG A CA 1
ATOM 810 C C . ARG A 1 105 ? 4.898 -7.772 3.684 1.00 95.44 105 ARG A C 1
ATOM 812 O O . ARG A 1 105 ? 3.886 -8.446 3.869 1.00 95.44 105 ARG A O 1
ATOM 819 N N . TRP A 1 106 ? 6.132 -8.248 3.837 1.00 95.19 106 TRP A N 1
ATOM 820 C CA . TRP A 1 106 ? 6.427 -9.616 4.267 1.00 95.19 106 TRP A CA 1
ATOM 821 C C . TRP A 1 106 ? 5.900 -9.890 5.675 1.00 95.19 106 TRP A C 1
ATOM 823 O O . TRP A 1 106 ? 5.211 -10.884 5.893 1.00 95.19 106 TRP A O 1
ATOM 833 N N . ALA A 1 107 ? 6.158 -8.978 6.615 1.00 95.62 107 ALA A N 1
ATOM 834 C CA . ALA A 1 107 ? 5.699 -9.12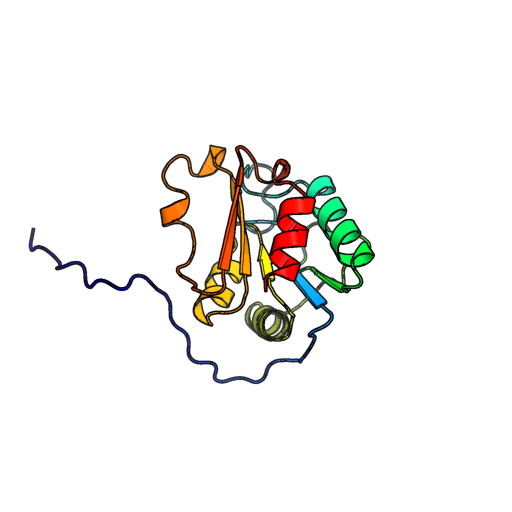3 7.990 1.00 95.62 107 ALA A CA 1
ATOM 835 C C . ALA A 1 107 ? 4.169 -9.143 8.095 1.00 95.62 107 ALA A C 1
ATOM 837 O O . ALA A 1 107 ? 3.634 -10.008 8.776 1.00 95.62 107 ALA A O 1
ATOM 838 N N . ALA A 1 108 ? 3.459 -8.240 7.412 1.00 96.75 108 ALA A N 1
ATOM 839 C CA . ALA A 1 108 ? 1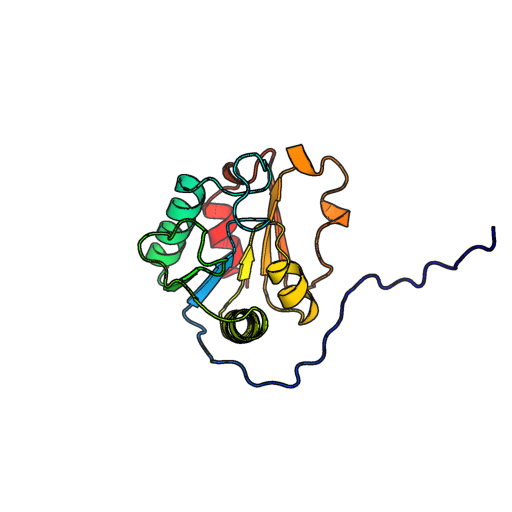.995 -8.215 7.402 1.00 96.75 108 ALA A CA 1
ATOM 840 C C . ALA A 1 108 ? 1.405 -9.475 6.749 1.00 96.75 108 ALA A C 1
ATOM 842 O O . ALA A 1 108 ? 0.475 -10.078 7.287 1.00 96.75 108 ALA A O 1
ATOM 843 N N . SER A 1 109 ? 1.992 -9.914 5.635 1.00 97.06 109 SER A N 1
ATOM 844 C CA . SER A 1 109 ? 1.562 -11.118 4.918 1.00 97.06 109 SER A CA 1
ATOM 845 C C . SER A 1 109 ? 1.714 -12.388 5.748 1.00 97.06 109 SER A C 1
ATOM 847 O O . SER A 1 109 ? 0.871 -13.273 5.658 1.00 97.06 109 SER A O 1
ATOM 849 N N . ALA A 1 110 ? 2.720 -12.450 6.625 1.00 96.25 110 ALA A N 1
ATOM 850 C CA . ALA A 1 110 ? 2.894 -13.583 7.526 1.00 96.25 110 ALA A CA 1
ATOM 851 C C . ALA A 1 110 ? 1.769 -13.736 8.570 1.00 96.25 110 ALA A C 1
ATOM 853 O O . ALA A 1 110 ? 1.625 -14.802 9.167 1.00 96.25 110 ALA A O 1
ATOM 854 N N . TYR A 1 111 ? 0.953 -12.696 8.775 1.00 96.06 111 TYR A N 1
ATOM 855 C CA . TYR A 1 111 ? -0.274 -12.740 9.579 1.00 96.06 111 TYR A CA 1
ATOM 856 C C . TYR A 1 111 ? -1.545 -12.888 8.725 1.00 96.06 111 TYR A C 1
ATOM 858 O O . TYR A 1 111 ? -2.636 -12.616 9.225 1.00 96.06 111 TYR A O 1
ATOM 866 N N . ASP A 1 112 ? -1.424 -13.243 7.439 1.00 95.94 112 ASP A N 1
ATOM 867 C CA . ASP A 1 112 ? -2.522 -13.213 6.461 1.00 95.94 112 ASP A CA 1
ATOM 868 C C . ASP A 1 112 ? -3.250 -11.856 6.426 1.00 95.94 112 ASP A C 1
ATOM 870 O O . ASP A 1 112 ? -4.453 -11.775 6.170 1.00 95.94 112 ASP A O 1
ATOM 874 N N . PHE A 1 113 ? -2.553 -10.761 6.738 1.00 97.25 113 PHE A N 1
ATOM 875 C CA . PHE A 1 113 ? -3.192 -9.454 6.784 1.00 97.25 113 PHE A CA 1
ATOM 876 C C . PHE A 1 113 ? -3.498 -8.963 5.366 1.00 97.25 113 PHE A C 1
ATOM 878 O O . PHE A 1 113 ? -2.634 -9.097 4.489 1.00 97.25 113 PHE A O 1
ATOM 885 N N . PRO A 1 114 ? -4.673 -8.361 5.114 1.00 98.31 114 PRO A N 1
ATOM 886 C CA . PRO A 1 114 ? -4.996 -7.887 3.782 1.00 98.31 114 PRO A CA 1
ATOM 887 C C . PRO A 1 114 ? -3.976 -6.878 3.258 1.00 98.31 114 PRO A C 1
ATOM 889 O O . PRO A 1 114 ? -3.674 -5.870 3.906 1.00 98.31 114 PRO A O 1
ATOM 892 N N . THR A 1 115 ? -3.409 -7.181 2.093 1.00 98.44 115 THR A N 1
ATOM 893 C CA . THR A 1 115 ? -2.230 -6.483 1.575 1.00 98.44 115 THR A CA 1
ATOM 894 C C . THR A 1 115 ? -2.353 -6.258 0.075 1.00 98.44 115 THR A C 1
ATOM 896 O O . THR A 1 115 ? -2.630 -7.182 -0.675 1.00 98.44 115 THR A O 1
ATOM 899 N N . ILE A 1 116 ? -2.103 -5.039 -0.379 1.00 98.56 116 ILE A N 1
ATOM 900 C CA . ILE A 1 116 ? -2.010 -4.679 -1.788 1.00 98.56 116 ILE A CA 1
ATOM 901 C C . ILE A 1 116 ? -0.537 -4.413 -2.088 1.00 98.56 116 ILE A C 1
ATOM 903 O O . ILE A 1 116 ? 0.039 -3.435 -1.602 1.00 98.56 116 ILE A O 1
ATOM 907 N N . GLY A 1 117 ? 0.095 -5.317 -2.830 1.00 97.19 117 GLY A N 1
ATOM 908 C CA . GLY A 1 117 ? 1.489 -5.177 -3.237 1.00 97.19 117 GLY A CA 1
ATOM 909 C C . GLY A 1 117 ? 1.615 -4.434 -4.563 1.00 97.19 117 GLY A C 1
ATOM 910 O O . GLY A 1 117 ? 0.846 -4.694 -5.481 1.00 97.19 117 GLY A O 1
ATOM 911 N N . LEU A 1 118 ? 2.579 -3.520 -4.646 1.00 96.31 118 LEU A N 1
ATOM 912 C CA . LEU A 1 118 ? 2.897 -2.732 -5.835 1.00 96.31 118 LEU A CA 1
ATOM 913 C C . LEU A 1 118 ? 4.299 -3.113 -6.321 1.00 96.31 118 LEU A C 1
ATOM 915 O O . LEU A 1 118 ? 5.287 -2.782 -5.663 1.00 96.31 118 LEU A O 1
ATOM 919 N N . ASP A 1 119 ? 4.398 -3.810 -7.449 1.00 94.25 119 ASP A N 1
ATOM 920 C CA . ASP A 1 119 ? 5.660 -4.384 -7.921 1.00 94.25 119 ASP A CA 1
ATOM 921 C C . ASP A 1 119 ? 6.079 -3.851 -9.310 1.00 94.25 119 ASP A C 1
ATOM 923 O O . ASP A 1 119 ? 5.246 -3.481 -10.137 1.00 94.25 119 ASP A O 1
ATOM 927 N N . SER A 1 120 ? 7.396 -3.778 -9.555 1.00 91.62 120 SER A N 1
ATOM 928 C CA . SER A 1 120 ? 7.982 -3.350 -10.839 1.00 91.62 120 SER A CA 1
ATOM 929 C C . SER A 1 120 ? 8.538 -4.551 -11.606 1.00 91.62 120 SER A C 1
ATOM 931 O O . SER A 1 120 ? 9.468 -5.229 -11.150 1.00 91.62 120 SER A O 1
ATOM 933 N N . ASN A 1 121 ? 8.008 -4.774 -12.807 1.00 90.38 121 ASN A N 1
ATOM 934 C CA . ASN A 1 121 ? 8.490 -5.789 -13.736 1.00 90.38 121 ASN A CA 1
ATOM 935 C C . ASN A 1 121 ? 9.885 -5.464 -14.288 1.00 90.38 121 ASN A C 1
ATOM 937 O O . ASN A 1 121 ? 10.623 -6.391 -14.611 1.00 90.38 121 ASN A O 1
ATOM 941 N N . GLU A 1 122 ? 10.306 -4.196 -14.371 1.00 89.81 122 GLU A N 1
ATOM 942 C CA . GLU A 1 122 ? 11.667 -3.876 -14.832 1.00 89.81 122 GLU A CA 1
ATOM 943 C C . GLU A 1 122 ? 12.744 -4.343 -13.841 1.00 89.81 122 GLU A C 1
ATOM 945 O O . GLU A 1 122 ? 13.866 -4.650 -14.242 1.00 89.81 122 GLU A O 1
ATOM 950 N N . PHE A 1 123 ? 12.406 -4.406 -12.547 1.00 86.81 123 PHE A N 1
ATOM 951 C CA . PHE A 1 123 ? 13.346 -4.775 -11.495 1.00 86.81 123 PHE A CA 1
ATOM 952 C C . PHE A 1 123 ? 13.398 -6.293 -11.307 1.00 86.81 123 PHE A C 1
ATOM 954 O O . PHE A 1 123 ? 14.478 -6.869 -11.181 1.00 86.81 123 PHE A O 1
ATOM 961 N N . TYR A 1 124 ? 12.235 -6.951 -11.293 1.00 87.44 124 TYR A N 1
ATOM 962 C CA . TYR A 1 124 ? 12.144 -8.390 -11.022 1.00 87.44 124 TYR A CA 1
ATOM 963 C C . TYR A 1 124 ? 12.087 -9.263 -12.278 1.00 87.44 124 TYR A C 1
ATOM 965 O O . TYR A 1 124 ? 12.394 -10.458 -12.208 1.00 87.44 124 TYR A O 1
ATOM 973 N N . GLY A 1 125 ? 11.707 -8.698 -13.424 1.00 88.00 125 GLY A N 1
ATOM 974 C CA . GLY A 1 125 ? 11.463 -9.445 -14.652 1.00 88.00 125 GLY A CA 1
ATOM 975 C C . GLY A 1 125 ? 10.464 -10.581 -14.433 1.00 88.00 125 GLY A C 1
ATOM 976 O O . GLY A 1 125 ? 9.454 -10.439 -13.751 1.00 88.00 125 GLY A O 1
ATOM 977 N N . ASN A 1 126 ? 10.795 -11.761 -14.951 1.00 85.38 126 ASN A N 1
ATOM 978 C CA . ASN A 1 126 ? 9.973 -12.969 -14.837 1.00 85.38 126 ASN A CA 1
ATOM 979 C C . ASN A 1 126 ? 9.909 -13.588 -13.424 1.00 85.38 126 ASN A C 1
ATOM 981 O O . ASN A 1 126 ? 9.334 -14.662 -13.267 1.00 85.38 126 ASN A O 1
ATOM 985 N N . ARG A 1 127 ? 10.507 -12.959 -12.402 1.00 86.19 127 ARG A N 1
ATOM 986 C CA . ARG A 1 127 ? 10.591 -13.496 -11.029 1.00 86.19 127 ARG A CA 1
ATOM 987 C C . ARG A 1 127 ? 9.629 -12.827 -10.054 1.00 86.19 127 ARG A C 1
ATOM 989 O O . ARG A 1 127 ? 9.717 -13.079 -8.857 1.00 86.19 127 ARG A O 1
ATOM 996 N N . ILE A 1 128 ? 8.740 -11.966 -10.540 1.00 87.31 128 ILE A N 1
ATOM 997 C CA . ILE A 1 128 ? 7.862 -11.158 -9.691 1.00 87.31 128 ILE A CA 1
ATOM 998 C C . ILE A 1 128 ? 6.969 -12.010 -8.777 1.00 87.31 128 ILE A C 1
ATOM 1000 O O . ILE A 1 128 ? 6.863 -11.744 -7.585 1.00 87.31 128 ILE A O 1
ATOM 1004 N N . SER A 1 129 ? 6.437 -13.120 -9.288 1.00 86.75 129 SER A N 1
ATOM 1005 C CA . SER A 1 129 ? 5.637 -14.061 -8.498 1.00 86.75 129 SER A CA 1
ATOM 1006 C C . SER A 1 129 ? 6.447 -14.764 -7.405 1.00 86.75 129 SER A C 1
ATOM 1008 O O . SER A 1 129 ? 5.895 -15.134 -6.377 1.00 86.75 129 SER A O 1
ATOM 1010 N N . ALA A 1 130 ? 7.764 -14.915 -7.584 1.00 86.56 130 ALA A N 1
ATOM 1011 C CA . ALA A 1 130 ? 8.644 -15.544 -6.601 1.00 86.56 130 ALA A CA 1
ATOM 1012 C C . ALA A 1 130 ? 9.046 -14.601 -5.451 1.00 86.56 130 ALA A C 1
ATOM 1014 O O . ALA A 1 130 ? 9.539 -15.067 -4.426 1.00 86.56 130 ALA A O 1
ATOM 1015 N N . ILE A 1 131 ? 8.861 -13.285 -5.612 1.00 87.75 131 ILE A N 1
ATOM 1016 C CA . ILE A 1 131 ? 9.169 -12.276 -4.580 1.00 87.75 131 ILE A CA 1
ATOM 1017 C C . ILE A 1 131 ? 7.919 -11.730 -3.887 1.00 87.75 131 ILE A C 1
ATOM 1019 O O . ILE A 1 131 ? 8.022 -10.877 -3.004 1.00 87.75 131 ILE A O 1
ATOM 1023 N N . GLN A 1 132 ? 6.740 -12.201 -4.285 1.00 93.50 132 GLN A N 1
ATOM 1024 C CA . GLN A 1 132 ? 5.481 -11.873 -3.637 1.00 93.50 132 GLN A CA 1
ATOM 1025 C C . GLN A 1 132 ? 5.272 -12.814 -2.443 1.00 93.50 132 GLN A C 1
ATOM 1027 O O . GLN A 1 132 ? 5.363 -14.033 -2.600 1.00 93.50 132 GLN A O 1
ATOM 1032 N N . PRO A 1 133 ? 5.003 -12.287 -1.236 1.00 94.56 133 PRO A N 1
ATOM 1033 C CA . PRO A 1 133 ? 4.651 -13.131 -0.104 1.00 94.56 133 PRO A CA 1
ATOM 1034 C C . PRO A 1 133 ? 3.430 -14.007 -0.411 1.00 94.56 133 PRO A C 1
ATOM 1036 O O . PRO A 1 133 ? 2.457 -13.558 -1.009 1.00 94.56 133 PRO A O 1
ATOM 1039 N N . ILE A 1 134 ? 3.429 -15.250 0.064 1.00 94.19 134 ILE A N 1
ATOM 1040 C CA . ILE A 1 134 ? 2.240 -16.102 -0.037 1.00 94.19 134 ILE A CA 1
ATOM 1041 C C . ILE A 1 134 ? 1.221 -15.636 1.010 1.00 94.19 134 ILE A C 1
ATOM 1043 O O . ILE A 1 134 ? 1.402 -15.849 2.207 1.00 94.19 134 ILE A O 1
ATOM 1047 N N . ASN A 1 135 ? 0.147 -14.987 0.561 1.00 94.94 135 ASN A N 1
ATOM 1048 C CA . ASN A 1 135 ? -0.924 -14.476 1.413 1.00 94.94 135 ASN A CA 1
ATOM 1049 C C . ASN A 1 135 ? -2.258 -14.533 0.664 1.00 94.94 135 ASN A C 1
ATOM 1051 O O . ASN A 1 135 ? -2.441 -13.869 -0.352 1.00 94.94 135 ASN A O 1
ATOM 1055 N N . LYS A 1 136 ? -3.214 -15.305 1.191 1.00 94.06 136 LYS A N 1
ATOM 1056 C CA . LYS A 1 136 ? -4.533 -15.503 0.563 1.00 94.06 136 LYS A CA 1
ATOM 1057 C C . LYS A 1 136 ? -5.402 -14.241 0.526 1.00 94.06 136 LYS A C 1
ATOM 1059 O O . LYS A 1 136 ? -6.361 -14.189 -0.233 1.00 94.06 136 LYS A O 1
ATOM 1064 N N . ASN A 1 137 ? -5.080 -13.257 1.362 1.00 96.75 137 ASN A N 1
ATOM 1065 C CA . ASN A 1 137 ? -5.772 -11.974 1.446 1.00 96.75 137 ASN A CA 1
ATOM 1066 C C . ASN A 1 137 ? -4.985 -10.862 0.730 1.00 96.75 137 ASN A C 1
ATOM 1068 O O . ASN A 1 137 ? -5.269 -9.680 0.938 1.00 96.75 137 ASN A O 1
ATOM 1072 N N . ALA A 1 138 ? -3.958 -11.215 -0.052 1.00 97.25 138 ALA A N 1
ATOM 1073 C CA . ALA A 1 138 ? -3.187 -10.249 -0.812 1.00 97.25 138 ALA A CA 1
ATOM 1074 C C . ALA A 1 138 ? -3.665 -10.127 -2.260 1.00 97.25 138 ALA A C 1
ATOM 1076 O O . ALA A 1 138 ? -4.035 -11.107 -2.901 1.00 97.25 138 ALA A O 1
ATOM 1077 N N . ILE A 1 139 ? -3.592 -8.904 -2.777 1.00 98.00 139 ILE A N 1
ATOM 1078 C CA . ILE A 1 139 ? -3.721 -8.586 -4.197 1.00 98.00 139 ILE A CA 1
ATOM 1079 C C . ILE A 1 139 ? -2.388 -7.975 -4.622 1.00 98.00 139 ILE A C 1
ATOM 1081 O O . ILE A 1 139 ? -1.958 -6.971 -4.057 1.00 98.00 139 ILE A O 1
ATOM 1085 N N . TYR A 1 140 ? -1.720 -8.569 -5.603 1.00 97.06 140 TYR A N 1
ATOM 1086 C CA . TYR A 1 140 ? -0.483 -8.022 -6.151 1.00 97.06 140 TYR A CA 1
ATOM 1087 C C . TYR A 1 140 ? -0.765 -7.363 -7.496 1.00 97.06 140 TYR A C 1
ATOM 1089 O O . TYR A 1 140 ? -1.399 -7.959 -8.364 1.00 97.06 140 TYR A O 1
ATOM 1097 N N . LEU A 1 141 ? -0.334 -6.112 -7.632 1.00 96.50 141 LEU A N 1
ATOM 1098 C CA . LEU A 1 141 ? -0.438 -5.320 -8.847 1.00 96.50 141 LEU A CA 1
ATOM 1099 C C . LEU A 1 141 ? 0.973 -5.059 -9.359 1.00 96.50 141 LEU A C 1
ATOM 1101 O O . LEU A 1 141 ? 1.792 -4.458 -8.660 1.00 96.50 141 LEU A O 1
ATOM 1105 N N . ASP A 1 142 ? 1.236 -5.479 -10.587 1.00 94.25 142 ASP A N 1
ATOM 1106 C CA . ASP A 1 142 ? 2.502 -5.244 -11.258 1.00 94.25 142 ASP A CA 1
ATOM 1107 C C . ASP A 1 142 ? 2.319 -4.492 -12.575 1.00 94.25 142 ASP A C 1
ATOM 1109 O O . ASP A 1 142 ? 1.319 -4.624 -13.278 1.00 94.25 142 ASP A O 1
ATOM 1113 N N . GLU A 1 143 ? 3.309 -3.664 -12.881 1.00 94.19 143 GLU A N 1
ATOM 1114 C CA . GLU A 1 143 ? 3.455 -2.951 -14.146 1.00 94.19 143 GLU A CA 1
ATOM 1115 C C . GLU A 1 143 ? 4.945 -2.851 -14.483 1.00 94.19 143 GLU A C 1
ATOM 1117 O O . GLU A 1 143 ? 5.803 -3.223 -13.680 1.00 94.19 143 GLU A O 1
ATOM 1122 N N . LEU A 1 144 ? 5.282 -2.325 -15.667 1.00 91.25 144 LEU A N 1
ATOM 1123 C CA . LEU A 1 144 ? 6.686 -2.123 -16.056 1.00 91.25 144 LEU A CA 1
ATOM 1124 C C . LEU A 1 144 ? 7.494 -1.377 -14.973 1.00 91.25 144 LEU A C 1
ATOM 1126 O O . LEU A 1 144 ? 8.601 -1.796 -14.666 1.00 91.25 144 LEU A O 1
ATOM 1130 N N . HIS A 1 145 ? 6.917 -0.330 -14.377 1.00 92.00 145 HIS A N 1
ATOM 1131 C CA . HIS A 1 145 ? 7.455 0.403 -13.224 1.00 92.00 145 HIS A CA 1
ATOM 1132 C C . HIS A 1 145 ? 6.304 0.658 -12.238 1.00 92.00 145 HIS A C 1
ATOM 1134 O O . HIS A 1 145 ? 5.177 0.889 -12.678 1.00 92.00 145 HIS A O 1
ATOM 1140 N N . VAL A 1 146 ? 6.567 0.681 -10.926 1.00 91.56 146 VAL A N 1
ATOM 1141 C CA . VAL A 1 146 ? 5.516 0.830 -9.892 1.00 91.56 146 VAL A CA 1
ATOM 1142 C C . VAL A 1 146 ? 4.673 2.103 -10.049 1.00 91.56 146 VAL A C 1
ATOM 1144 O O . VAL A 1 146 ? 3.460 2.057 -9.891 1.00 91.56 146 VAL A O 1
ATOM 1147 N N . ASP A 1 147 ? 5.282 3.222 -10.447 1.00 94.25 147 ASP A N 1
ATOM 1148 C CA . ASP A 1 147 ? 4.582 4.479 -10.781 1.00 94.25 147 ASP A CA 1
ATOM 1149 C C . ASP A 1 147 ? 3.524 4.356 -11.890 1.00 94.25 147 ASP A C 1
ATOM 1151 O O . ASP A 1 147 ? 2.667 5.227 -12.014 1.00 94.25 147 ASP A O 1
ATOM 1155 N N . LYS A 1 148 ? 3.584 3.309 -12.722 1.00 94.88 148 LYS A N 1
ATOM 1156 C CA . LYS A 1 148 ? 2.625 3.090 -13.815 1.00 94.88 148 LYS A CA 1
ATOM 1157 C C . LYS A 1 148 ? 1.395 2.297 -13.379 1.00 94.88 148 LYS A C 1
ATOM 1159 O O . LYS A 1 148 ? 0.461 2.159 -14.167 1.00 94.88 148 LYS A O 1
ATOM 1164 N N . ILE A 1 149 ? 1.371 1.787 -12.147 1.00 96.50 149 ILE A N 1
ATOM 1165 C CA . ILE A 1 149 ? 0.206 1.086 -11.611 1.00 96.50 149 ILE A CA 1
ATOM 1166 C C . ILE A 1 149 ? -0.949 2.085 -11.481 1.00 96.50 149 ILE A C 1
ATOM 1168 O O . ILE A 1 149 ? -0.843 3.105 -10.802 1.00 96.50 149 ILE A O 1
ATOM 1172 N N . SER A 1 150 ? -2.067 1.786 -12.146 1.00 97.00 150 SER A N 1
ATOM 1173 C CA . SER A 1 150 ? -3.245 2.659 -12.167 1.00 97.00 150 SER A CA 1
ATOM 1174 C C . SER A 1 150 ? -3.822 2.890 -10.766 1.00 97.00 150 SER A C 1
ATOM 1176 O O . SER A 1 150 ? -4.076 1.938 -10.023 1.00 97.00 150 SER A O 1
ATOM 1178 N N . LEU A 1 151 ? -4.111 4.155 -10.446 1.00 97.25 151 LEU A N 1
ATOM 1179 C CA . LEU A 1 151 ? -4.798 4.539 -9.210 1.00 97.25 151 LEU A CA 1
ATOM 1180 C C . LEU A 1 151 ? -6.161 3.857 -9.080 1.00 97.25 151 LEU A C 1
ATOM 1182 O O . LEU A 1 151 ? -6.509 3.418 -7.988 1.00 97.25 151 LEU A O 1
ATOM 1186 N N . ASP A 1 152 ? -6.900 3.706 -10.181 1.00 97.38 152 ASP A N 1
ATOM 1187 C CA . ASP A 1 152 ? -8.209 3.049 -10.162 1.00 97.38 152 ASP A CA 1
ATOM 1188 C C . ASP A 1 152 ? -8.074 1.576 -9.764 1.00 97.38 152 ASP A C 1
ATOM 1190 O O . ASP A 1 152 ? -8.796 1.114 -8.883 1.00 97.38 152 ASP A O 1
ATOM 1194 N N . LYS A 1 153 ? -7.069 0.861 -10.300 1.00 97.88 153 LYS A N 1
ATOM 1195 C CA . LYS A 1 153 ? -6.777 -0.530 -9.902 1.00 97.88 153 LYS A CA 1
ATOM 1196 C C . LYS A 1 153 ? -6.444 -0.631 -8.408 1.00 97.88 153 LYS A C 1
ATOM 1198 O O . LYS A 1 153 ? -6.897 -1.560 -7.736 1.00 97.88 153 LYS A O 1
ATOM 1203 N N . ILE A 1 154 ? -5.665 0.318 -7.879 1.00 98.06 154 ILE A N 1
ATOM 1204 C CA . ILE A 1 154 ? -5.324 0.372 -6.448 1.00 98.06 154 ILE A CA 1
ATOM 1205 C C . ILE A 1 154 ? -6.593 0.588 -5.613 1.00 98.06 154 ILE A C 1
ATOM 1207 O O . ILE A 1 154 ? -6.835 -0.152 -4.661 1.00 98.06 154 ILE A O 1
ATOM 1211 N N . LEU A 1 155 ? -7.425 1.569 -5.972 1.00 97.62 155 LEU A N 1
ATOM 1212 C CA . LEU A 1 155 ? -8.655 1.880 -5.243 1.00 97.62 155 LEU A CA 1
ATOM 1213 C C . LEU A 1 155 ? -9.690 0.757 -5.319 1.00 97.62 155 LEU A C 1
ATOM 1215 O O . LEU A 1 155 ? -10.355 0.477 -4.323 1.00 97.62 155 LEU A O 1
ATOM 1219 N N . ASP A 1 156 ? -9.824 0.095 -6.462 1.00 98.00 156 ASP A N 1
ATOM 1220 C CA . ASP A 1 156 ? -10.717 -1.052 -6.603 1.00 98.00 156 ASP A CA 1
ATOM 1221 C C . ASP A 1 156 ? -10.238 -2.228 -5.751 1.00 98.00 156 ASP A C 1
ATOM 1223 O O . ASP A 1 156 ? -11.043 -2.846 -5.054 1.00 98.00 156 ASP A O 1
ATOM 1227 N N . SER A 1 157 ? -8.924 -2.452 -5.669 1.00 98.06 157 SER A N 1
ATOM 1228 C CA . SER A 1 157 ? -8.342 -3.452 -4.764 1.00 98.06 157 SER A CA 1
ATOM 1229 C C . SER A 1 157 ? -8.648 -3.151 -3.289 1.00 98.06 157 SER A C 1
ATOM 1231 O O . SER A 1 157 ? -8.944 -4.063 -2.522 1.00 98.06 157 SER A O 1
ATOM 1233 N N . VAL A 1 158 ? -8.660 -1.873 -2.883 1.00 96.56 158 VAL A N 1
ATOM 1234 C CA . VAL A 1 158 ? -9.057 -1.463 -1.519 1.00 96.56 158 VAL A CA 1
ATOM 1235 C C . VAL A 1 158 ? -10.531 -1.776 -1.225 1.00 96.56 158 VAL A C 1
ATOM 1237 O O . VAL A 1 158 ? -10.874 -2.029 -0.070 1.00 96.56 158 VAL A O 1
ATOM 1240 N N . LYS A 1 159 ? -11.412 -1.758 -2.235 1.00 94.69 159 LYS A N 1
ATOM 1241 C CA . LYS A 1 159 ? -12.847 -2.073 -2.080 1.00 94.69 159 LYS A CA 1
ATOM 1242 C C . LYS A 1 159 ? -13.125 -3.576 -2.008 1.00 94.69 159 LYS A C 1
ATOM 1244 O O . LYS A 1 159 ? -14.117 -3.960 -1.397 1.00 94.69 159 LYS A O 1
ATOM 1249 N N . LEU A 1 160 ? -12.289 -4.396 -2.647 1.00 92.62 160 LEU A N 1
ATOM 1250 C CA . LEU A 1 160 ? -12.419 -5.860 -2.662 1.00 92.62 160 LEU A CA 1
ATOM 1251 C C . LEU A 1 160 ? -11.982 -6.521 -1.346 1.00 92.62 160 LEU A C 1
ATOM 1253 O O . LEU A 1 160 ? -12.354 -7.664 -1.089 1.00 92.62 160 LEU A O 1
ATOM 1257 N N . ILE A 1 161 ? -11.196 -5.801 -0.543 1.00 88.81 161 ILE A N 1
ATOM 1258 C CA . ILE A 1 161 ? -10.666 -6.224 0.757 1.00 88.81 161 ILE A CA 1
ATOM 1259 C C . ILE A 1 161 ? -11.567 -5.783 1.917 1.00 88.81 161 ILE A C 1
ATOM 1261 O O . ILE A 1 161 ? -12.038 -4.616 1.925 1.00 88.81 161 ILE A O 1
#

Sequence (161 aa):
MHGINDSGDYKCNLNKYFTTIKKSNFIAFAPFAGFYNKNNNKKLSIDAAQNIVDAIKKSGYNVAQIGGTTEPKLNGAMFVDFTYFKSLQFILGCKCLISTDTGMRWAASAYDFPTIGLDSNEFYGNRISAIQPINKNAIYLDELHVDKISLDKILDSVKLI

Radius of gyration: 15.64 Å; chains: 1; bounding box: 37×51×37 Å

Foldseek 3Di:
DDDPPPPPDPAQADDDPDAADAQALEEEEAQAAPQNDVPDQQGDDLVLSLVLQVLSVVVRGAYEYEHDPSDDDHPRHHYDPDDPVNSLSHQQNYNAYEYELYPSQSVCQNHLGQYEYQGACCVQPPCGVVSHHDHPNYDYDYDNTSSPGDSVVVVVSSVVD